Protein AF-A0A521ZW98-F1 (afdb_monomer_lite)

Secondary structure (DSSP, 8-state):
---------HHHHHHHHHHTTTT--TT-GGGS-HHHHHHHHHHHHHHHHHHHIIIIIHHHHHHHHHHHTT--

pLDDT: mean 90.12, std 10.93, range [47.19, 98.69]

Foldseek 3Di:
DDDPPPPDDPVVVVVVLVVQPPPDDPVCLVPGDPNVNVVVVVVVVVVVVVCCCVVPVVVVVVVVVVVVVPPD

Sequence (72 aa):
MANPNINIDLNAWFEDAQEQFRGLNPNEPGQWPILPKLLSFLATAIVVVGLGWVGVLSAQSDELQVERDKEP

Structure (mmCIF, N/CA/C/O backbone):
data_AF-A0A521ZW98-F1
#
_entry.id   AF-A0A521ZW98-F1
#
loop_
_atom_site.group_PDB
_atom_site.id
_atom_site.type_symbol
_atom_site.label_atom_id
_atom_site.label_alt_id
_atom_site.label_comp_id
_atom_site.label_asym_id
_atom_site.label_entity_id
_atom_site.label_seq_id
_atom_site.pdbx_PDB_ins_code
_atom_site.Cartn_x
_atom_site.Cartn_y
_atom_site.Cartn_z
_atom_site.occupancy
_atom_site.B_iso_or_equiv
_atom_site.auth_seq_id
_atom_site.auth_comp_id
_atom_site.auth_asym_id
_atom_site.auth_atom_id
_atom_site.pdbx_PDB_model_num
ATOM 1 N N . MET A 1 1 ? 38.863 18.412 -6.872 1.00 47.19 1 MET A N 1
ATOM 2 C CA . MET A 1 1 ? 37.794 17.605 -6.250 1.00 47.19 1 MET A CA 1
ATOM 3 C C . MET A 1 1 ? 36.518 17.947 -6.999 1.00 47.19 1 MET A C 1
ATOM 5 O O . MET A 1 1 ? 36.105 19.097 -6.938 1.00 47.19 1 MET A O 1
ATOM 9 N N . ALA A 1 2 ? 35.998 17.039 -7.828 1.00 57.56 2 ALA A N 1
ATOM 10 C CA . ALA A 1 2 ? 34.756 17.292 -8.556 1.00 57.56 2 ALA A CA 1
ATOM 11 C C . ALA A 1 2 ? 33.597 17.215 -7.556 1.00 57.56 2 ALA A C 1
ATOM 13 O O . ALA A 1 2 ? 33.464 16.212 -6.861 1.00 57.56 2 ALA A O 1
ATOM 14 N N . ASN A 1 3 ? 32.819 18.289 -7.448 1.00 55.81 3 ASN A N 1
ATOM 15 C CA . ASN A 1 3 ? 31.627 18.330 -6.612 1.00 55.81 3 ASN A CA 1
ATOM 16 C C . ASN A 1 3 ? 30.490 17.702 -7.437 1.00 55.81 3 ASN A C 1
ATOM 18 O O . ASN A 1 3 ? 30.137 18.283 -8.468 1.00 55.81 3 ASN A O 1
ATOM 22 N N . PRO A 1 4 ? 29.971 16.511 -7.092 1.00 63.62 4 PRO A N 1
ATOM 23 C CA . PRO A 1 4 ? 28.921 15.885 -7.878 1.00 63.62 4 PRO A CA 1
ATOM 24 C C . PRO A 1 4 ? 27.647 16.704 -7.677 1.00 63.62 4 PRO A C 1
ATOM 26 O O . PRO A 1 4 ? 27.037 16.688 -6.611 1.00 63.62 4 PRO A O 1
ATOM 29 N N . ASN A 1 5 ? 27.279 17.480 -8.692 1.00 62.44 5 ASN A N 1
ATOM 30 C CA . ASN A 1 5 ? 26.032 18.224 -8.694 1.00 62.44 5 ASN A CA 1
ATOM 31 C C . ASN A 1 5 ? 24.918 17.223 -9.022 1.00 62.44 5 ASN A C 1
ATOM 33 O O . ASN A 1 5 ? 24.712 16.867 -10.182 1.00 62.44 5 ASN A O 1
ATOM 37 N N . ILE A 1 6 ? 24.291 16.671 -7.983 1.00 73.88 6 ILE A N 1
ATOM 38 C CA . ILE A 1 6 ? 23.171 15.742 -8.124 1.00 73.88 6 ILE A CA 1
ATOM 39 C C . ILE A 1 6 ? 21.957 16.576 -8.535 1.00 73.88 6 ILE A C 1
ATOM 41 O O . ILE A 1 6 ? 21.278 17.159 -7.693 1.00 73.88 6 ILE A O 1
ATOM 45 N N . ASN A 1 7 ? 21.707 16.662 -9.840 1.00 72.19 7 ASN A N 1
ATOM 46 C CA . ASN A 1 7 ? 20.468 17.225 -10.359 1.00 72.19 7 ASN A CA 1
ATOM 47 C C . ASN A 1 7 ? 19.373 16.160 -10.228 1.00 72.19 7 ASN A C 1
ATOM 49 O O . ASN A 1 7 ? 19.339 15.203 -11.001 1.00 72.19 7 ASN A O 1
ATOM 53 N N . ILE A 1 8 ? 18.541 16.277 -9.195 1.00 79.69 8 ILE A N 1
ATOM 54 C CA . ILE A 1 8 ? 17.421 15.363 -8.966 1.00 79.69 8 ILE A CA 1
ATOM 55 C C . ILE A 1 8 ? 16.283 15.776 -9.901 1.00 79.69 8 ILE A C 1
ATOM 57 O O . ILE A 1 8 ? 15.604 16.772 -9.649 1.00 79.69 8 ILE A O 1
ATOM 61 N N . ASP A 1 9 ? 16.068 15.004 -10.966 1.00 88.56 9 ASP A N 1
ATOM 62 C CA . ASP A 1 9 ? 14.907 15.173 -11.838 1.00 88.56 9 ASP A CA 1
ATOM 63 C C . ASP A 1 9 ? 13.692 14.451 -11.241 1.00 88.56 9 ASP A C 1
ATOM 65 O O . ASP A 1 9 ? 13.495 13.244 -11.399 1.00 88.56 9 ASP A O 1
ATOM 69 N N . LEU A 1 10 ? 12.888 15.211 -10.496 1.00 88.69 10 LEU A N 1
ATOM 70 C CA . LEU A 1 10 ? 11.671 14.706 -9.864 1.00 88.69 10 LEU A CA 1
ATOM 71 C C . LEU A 1 10 ? 10.597 14.310 -10.883 1.00 88.69 10 LEU A C 1
ATOM 73 O O . LEU A 1 10 ? 9.793 13.428 -10.588 1.00 88.69 10 LEU A O 1
ATOM 77 N N . ASN A 1 11 ? 10.580 14.942 -12.060 1.00 90.38 11 ASN A N 1
ATOM 78 C CA . ASN A 1 11 ? 9.585 14.643 -13.084 1.00 90.38 11 ASN A CA 1
ATOM 79 C C . ASN A 1 11 ? 9.880 13.283 -13.714 1.00 90.38 11 ASN A C 1
ATOM 81 O O . ASN A 1 11 ? 8.990 12.439 -13.757 1.00 90.38 11 ASN A O 1
ATOM 85 N N . ALA A 1 12 ? 11.139 13.038 -14.089 1.00 89.69 12 ALA A N 1
ATOM 86 C CA . ALA A 1 12 ? 11.565 11.744 -14.622 1.00 89.69 12 ALA A CA 1
ATOM 87 C C . ALA A 1 12 ? 11.294 10.600 -13.628 1.00 89.69 12 ALA A C 1
ATOM 89 O O . ALA A 1 12 ? 10.768 9.554 -13.996 1.00 89.69 12 ALA A O 1
ATOM 90 N N . TRP A 1 13 ? 11.566 10.820 -12.336 1.00 90.06 13 TRP A N 1
ATOM 91 C CA . TRP A 1 13 ? 11.285 9.813 -11.309 1.00 90.06 13 TRP A CA 1
ATOM 92 C C . TRP A 1 13 ? 9.787 9.507 -11.157 1.00 90.06 13 TRP A C 1
ATOM 94 O O . TRP A 1 13 ? 9.405 8.359 -10.920 1.00 90.06 13 TRP A O 1
ATOM 104 N N . PHE A 1 14 ? 8.927 10.519 -11.296 1.00 92.19 14 PHE A N 1
ATOM 105 C CA . PHE A 1 14 ? 7.481 10.324 -11.252 1.00 92.19 14 PHE A CA 1
ATOM 106 C C . PHE A 1 14 ? 6.958 9.598 -12.499 1.00 92.19 14 PHE A C 1
ATOM 108 O O . PHE A 1 14 ? 6.102 8.722 -12.373 1.00 92.19 14 PHE A O 1
ATOM 115 N N . GLU A 1 15 ? 7.490 9.916 -13.681 1.00 93.88 15 GLU A N 1
ATOM 116 C CA . GLU A 1 15 ? 7.176 9.210 -14.929 1.00 93.88 15 GLU A CA 1
ATOM 117 C C . GLU A 1 15 ? 7.519 7.717 -14.812 1.00 93.88 15 GLU A C 1
ATOM 119 O O . GLU A 1 15 ? 6.633 6.876 -14.994 1.00 93.88 15 GLU A O 1
ATOM 124 N N . ASP A 1 16 ? 8.736 7.382 -14.371 1.00 92.00 16 ASP A N 1
ATOM 125 C CA . ASP A 1 16 ? 9.172 5.999 -14.132 1.00 92.00 16 ASP A CA 1
ATOM 126 C C . ASP A 1 16 ? 8.281 5.275 -13.105 1.00 92.00 16 ASP A C 1
ATOM 128 O O . ASP A 1 16 ? 7.962 4.087 -13.236 1.00 92.00 16 ASP A O 1
ATOM 132 N N . ALA A 1 17 ? 7.864 5.979 -12.049 1.00 93.44 17 ALA A N 1
ATOM 133 C CA . ALA A 1 17 ? 6.960 5.434 -11.043 1.00 93.44 17 ALA A CA 1
ATOM 134 C C . ALA A 1 17 ? 5.565 5.151 -11.622 1.00 93.44 17 ALA A C 1
ATOM 13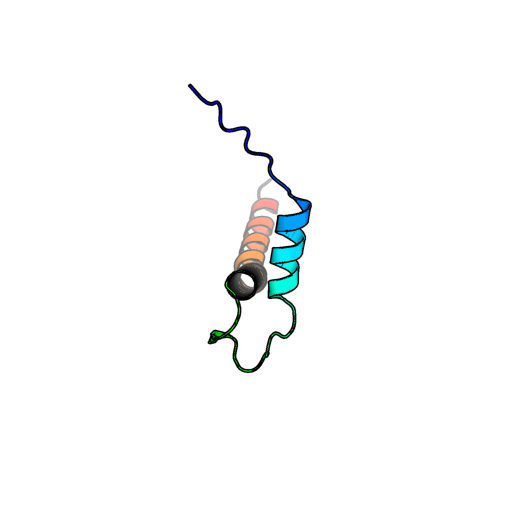6 O O . ALA A 1 17 ? 4.980 4.109 -11.323 1.00 93.44 17 ALA A O 1
ATOM 137 N N . GLN A 1 18 ? 5.034 6.042 -12.462 1.00 94.81 18 GLN A N 1
ATOM 138 C CA . GLN A 1 18 ? 3.736 5.871 -13.112 1.00 94.81 18 GLN A CA 1
ATOM 139 C C . GLN A 1 18 ? 3.761 4.727 -14.134 1.00 94.81 18 GLN A C 1
ATOM 141 O O . GLN A 1 18 ? 2.792 3.968 -14.238 1.00 94.81 18 GLN A O 1
ATOM 146 N N . GLU A 1 19 ? 4.865 4.558 -14.861 1.00 95.06 19 GLU A N 1
ATOM 147 C CA . GLU A 1 19 ? 5.028 3.463 -15.816 1.00 95.06 19 GLU A CA 1
ATOM 148 C C . GLU A 1 19 ? 4.918 2.085 -15.161 1.00 95.06 19 GLU A C 1
ATOM 150 O O . GLU A 1 19 ? 4.318 1.184 -15.750 1.00 95.06 19 GLU A O 1
ATOM 155 N N . GLN A 1 20 ? 5.370 1.933 -13.912 1.00 94.12 20 GLN A N 1
ATOM 156 C CA . GLN A 1 20 ? 5.237 0.677 -13.164 1.00 94.12 20 GLN A CA 1
ATOM 157 C C . GLN A 1 20 ? 3.781 0.233 -12.943 1.00 94.12 20 GLN A C 1
ATOM 159 O O . GLN A 1 20 ? 3.546 -0.944 -12.674 1.00 94.12 20 GLN A O 1
ATOM 164 N N . PHE A 1 21 ? 2.801 1.135 -13.061 1.00 94.25 21 PHE A N 1
ATOM 165 C CA . PHE A 1 21 ? 1.377 0.799 -12.949 1.00 94.25 21 PHE A CA 1
ATOM 166 C C . PHE A 1 21 ? 0.717 0.461 -14.290 1.00 94.25 21 PHE A C 1
ATOM 168 O O . PHE A 1 21 ? -0.435 0.018 -14.317 1.00 94.25 21 PHE A O 1
ATOM 175 N N . ARG A 1 22 ? 1.411 0.648 -15.417 1.00 92.94 22 ARG A N 1
ATOM 176 C CA . ARG A 1 22 ? 0.861 0.342 -16.741 1.00 92.94 22 ARG A CA 1
ATOM 177 C C . ARG A 1 22 ? 0.944 -1.157 -17.016 1.00 92.94 22 ARG A C 1
ATOM 179 O O . ARG A 1 22 ? 1.973 -1.786 -16.809 1.00 92.94 22 ARG A O 1
ATOM 186 N N . GLY A 1 23 ? -0.144 -1.728 -17.534 1.00 91.38 23 GLY A N 1
ATOM 187 C CA . GLY A 1 23 ? -0.168 -3.127 -17.977 1.00 91.38 23 GLY A CA 1
ATOM 188 C C . GLY A 1 23 ? -0.100 -4.166 -16.852 1.00 91.38 23 GLY A C 1
ATOM 189 O O . GLY A 1 23 ? 0.258 -5.311 -17.115 1.00 91.38 23 GLY A O 1
ATOM 190 N N . LEU A 1 24 ? -0.439 -3.800 -15.611 1.00 92.38 24 LEU A N 1
ATOM 191 C CA . LEU A 1 24 ? -0.492 -4.753 -14.501 1.00 92.38 24 LEU A CA 1
ATOM 192 C C . LEU A 1 24 ? -1.574 -5.813 -14.741 1.00 92.38 24 LEU A C 1
ATOM 194 O O . LEU A 1 24 ? -2.733 -5.476 -14.973 1.00 92.38 24 LEU A O 1
ATOM 198 N N . ASN A 1 25 ? -1.201 -7.091 -14.635 1.00 94.38 25 ASN A N 1
ATOM 199 C CA . ASN A 1 25 ? -2.137 -8.216 -14.656 1.00 94.38 25 ASN A CA 1
ATOM 200 C C . ASN A 1 25 ? -2.624 -8.522 -13.227 1.00 94.38 25 ASN A C 1
ATOM 202 O O . ASN A 1 25 ? -1.827 -9.018 -12.424 1.00 94.38 25 ASN A O 1
ATOM 206 N N . PRO A 1 26 ? -3.907 -8.294 -12.886 1.00 91.44 26 PRO A N 1
ATOM 207 C CA . PRO A 1 26 ? -4.427 -8.531 -11.539 1.00 91.44 26 PRO A CA 1
ATOM 208 C C . PRO A 1 26 ? -4.348 -9.983 -11.067 1.00 91.44 26 PRO A C 1
ATOM 210 O O . PRO A 1 26 ? -4.288 -10.237 -9.868 1.00 91.44 26 PRO A O 1
ATOM 213 N N . ASN A 1 27 ? -4.331 -10.932 -12.002 1.00 95.06 27 ASN A N 1
ATOM 214 C CA . ASN A 1 27 ? -4.338 -12.358 -11.687 1.00 95.06 27 ASN A CA 1
ATOM 215 C C . ASN A 1 27 ? -2.950 -12.892 -11.295 1.00 95.06 27 ASN A C 1
ATOM 217 O O . ASN A 1 27 ? -2.847 -13.986 -10.749 1.00 95.06 27 ASN A O 1
ATOM 221 N N . GLU A 1 28 ? -1.882 -12.128 -11.550 1.00 92.81 28 GLU A N 1
ATOM 222 C CA . GLU A 1 28 ? -0.493 -12.553 -11.335 1.00 92.81 28 GLU A CA 1
ATOM 223 C C . GLU A 1 28 ? 0.300 -11.515 -10.515 1.00 92.81 28 GLU A C 1
ATOM 225 O O . GLU A 1 28 ? 1.322 -10.994 -10.973 1.00 92.81 28 GLU A O 1
ATOM 230 N N . PRO A 1 29 ? -0.115 -11.212 -9.268 1.00 89.56 29 PRO A N 1
ATOM 231 C CA . PRO A 1 29 ? 0.508 -10.163 -8.452 1.00 89.56 29 PRO A CA 1
ATOM 232 C C . PRO A 1 29 ? 1.995 -10.414 -8.152 1.00 89.56 29 PRO A C 1
ATOM 234 O O . PRO A 1 29 ? 2.768 -9.480 -7.930 1.00 89.56 29 PRO A O 1
ATOM 237 N N . GLY A 1 30 ? 2.437 -11.675 -8.210 1.00 90.88 30 GLY A N 1
ATOM 238 C CA . GLY A 1 30 ? 3.845 -12.047 -8.068 1.00 90.88 30 GLY A CA 1
ATOM 239 C C . GLY A 1 30 ? 4.761 -11.460 -9.150 1.00 90.88 30 GLY A C 1
ATOM 240 O O . GLY A 1 30 ? 5.948 -11.267 -8.885 1.00 90.88 30 GLY A O 1
ATOM 241 N N . GLN A 1 31 ? 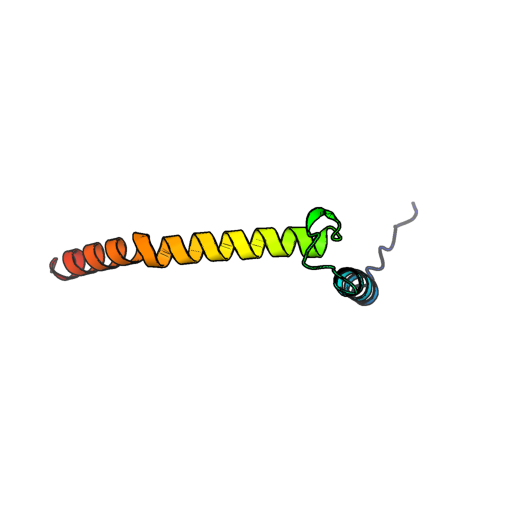4.232 -11.108 -10.327 1.00 93.62 31 GLN A N 1
ATOM 242 C CA . GLN A 1 31 ? 5.007 -10.567 -11.454 1.00 93.62 31 GLN A CA 1
ATOM 243 C C . GLN A 1 31 ? 5.061 -9.036 -11.491 1.00 93.62 31 GLN A C 1
ATOM 245 O O . GLN A 1 31 ? 5.774 -8.464 -12.309 1.00 93.62 31 GLN A O 1
ATOM 250 N N . TRP A 1 32 ? 4.339 -8.348 -10.606 1.00 95.38 32 TRP A N 1
ATOM 251 C CA . TRP A 1 32 ? 4.290 -6.886 -10.630 1.00 95.38 32 TRP A CA 1
ATOM 252 C C . TRP A 1 32 ? 5.660 -6.231 -10.362 1.00 95.38 32 TRP A C 1
ATOM 254 O O . TRP A 1 32 ? 6.502 -6.805 -9.660 1.00 95.38 32 TRP A O 1
ATOM 264 N N . PRO A 1 33 ? 5.892 -5.003 -10.849 1.00 95.81 33 PRO A N 1
ATOM 265 C CA . PRO A 1 33 ? 7.011 -4.180 -10.406 1.00 95.81 33 PRO A CA 1
ATOM 266 C C . PRO A 1 33 ? 6.963 -3.906 -8.894 1.00 95.81 33 PRO A C 1
ATOM 268 O O . PRO A 1 33 ? 5.942 -4.106 -8.227 1.00 95.81 33 PRO A O 1
ATOM 271 N N . ILE A 1 34 ? 8.085 -3.456 -8.330 1.00 95.00 34 ILE A N 1
ATOM 272 C CA . ILE A 1 34 ? 8.246 -3.346 -6.874 1.00 95.00 34 ILE A CA 1
ATOM 273 C C . ILE A 1 34 ? 7.285 -2.334 -6.244 1.00 95.00 34 ILE A C 1
ATOM 275 O O . ILE A 1 34 ? 6.731 -2.606 -5.179 1.00 95.00 34 ILE A O 1
ATOM 279 N N . LEU A 1 35 ? 7.045 -1.197 -6.903 1.00 95.88 35 LEU A N 1
ATOM 280 C CA . LEU A 1 35 ? 6.221 -0.134 -6.341 1.00 95.88 35 LEU A CA 1
ATOM 281 C C . LEU A 1 35 ? 4.746 -0.566 -6.190 1.00 95.88 35 LEU A C 1
ATOM 283 O O . LEU A 1 35 ? 4.244 -0.511 -5.065 1.00 95.88 35 LEU A O 1
ATOM 287 N N . PRO A 1 36 ? 4.065 -1.099 -7.228 1.00 95.81 36 PRO A N 1
ATOM 288 C CA . PRO A 1 36 ? 2.721 -1.662 -7.082 1.00 95.81 36 PRO A CA 1
ATOM 289 C C . PRO A 1 36 ? 2.617 -2.752 -6.010 1.00 95.81 36 PRO A C 1
ATOM 291 O O . PRO A 1 36 ? 1.643 -2.779 -5.255 1.00 95.81 36 PRO A O 1
ATOM 294 N N . LYS A 1 37 ? 3.626 -3.631 -5.902 1.00 95.50 37 LYS A N 1
ATOM 295 C CA . LYS A 1 37 ? 3.665 -4.674 -4.864 1.00 95.50 37 LYS A CA 1
ATOM 296 C C . LYS A 1 37 ? 3.655 -4.066 -3.469 1.00 95.50 37 LYS A C 1
ATOM 298 O O . LYS A 1 37 ? 2.787 -4.398 -2.666 1.00 95.50 37 LYS A O 1
ATOM 303 N N . LEU A 1 38 ? 4.601 -3.170 -3.187 1.00 96.88 38 LEU A N 1
ATOM 304 C CA . LEU A 1 38 ? 4.738 -2.556 -1.868 1.00 96.88 38 LEU A CA 1
ATOM 305 C C . LEU A 1 38 ? 3.501 -1.746 -1.489 1.00 96.88 38 LEU A C 1
ATOM 307 O O . LEU A 1 38 ? 3.019 -1.882 -0.366 1.00 96.88 38 LEU A O 1
ATOM 311 N N . LEU A 1 39 ? 2.945 -0.965 -2.422 1.00 96.50 39 LEU A N 1
ATOM 312 C CA . LEU A 1 39 ? 1.716 -0.217 -2.157 1.00 96.50 39 LEU A CA 1
ATOM 313 C C . LEU A 1 39 ? 0.535 -1.139 -1.855 1.00 96.50 39 LEU A C 1
ATOM 315 O O . LEU A 1 39 ? -0.260 -0.826 -0.977 1.00 96.50 39 LEU A O 1
ATOM 319 N N . SER A 1 40 ? 0.437 -2.288 -2.520 1.00 95.25 40 SER A N 1
ATOM 320 C CA . SER A 1 40 ? -0.649 -3.244 -2.273 1.00 95.25 40 SER A CA 1
ATOM 321 C C . SER A 1 40 ? -0.524 -3.923 -0.911 1.00 95.25 40 SER A C 1
ATOM 323 O O . SER A 1 40 ? -1.518 -4.071 -0.195 1.00 95.25 40 SER A O 1
ATOM 325 N N . PHE A 1 41 ? 0.698 -4.276 -0.506 1.00 96.12 41 PHE A N 1
ATOM 326 C CA . PHE A 1 41 ? 0.970 -4.759 0.850 1.00 96.12 41 PHE A CA 1
ATOM 327 C C . PHE A 1 41 ? 0.649 -3.697 1.902 1.00 96.12 41 PHE A C 1
ATOM 329 O O . PHE A 1 41 ? -0.028 -3.995 2.884 1.00 96.12 41 PHE A O 1
ATOM 336 N N . LEU A 1 42 ? 1.087 -2.456 1.683 1.00 98.25 42 LEU A N 1
ATOM 337 C CA . LEU A 1 42 ? 0.829 -1.349 2.597 1.00 98.25 42 LEU A CA 1
ATOM 338 C C . LEU A 1 42 ? -0.670 -1.057 2.715 1.00 98.25 42 LEU A C 1
ATOM 340 O O . LEU A 1 42 ? -1.180 -0.934 3.824 1.00 98.25 42 LEU A O 1
ATOM 344 N N . ALA A 1 43 ? -1.384 -1.003 1.592 1.00 97.62 43 ALA A N 1
ATOM 345 C CA . ALA A 1 43 ? -2.829 -0.815 1.571 1.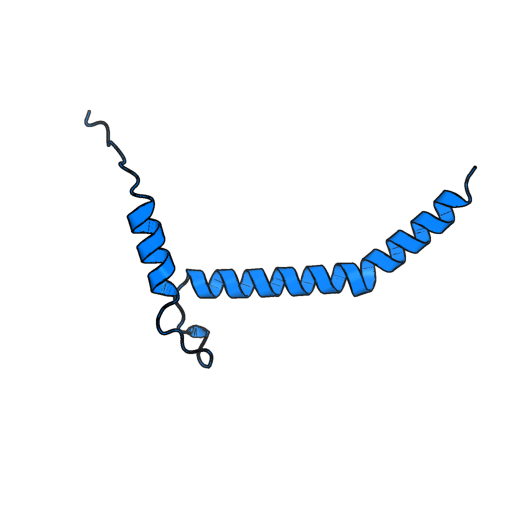00 97.62 43 ALA A CA 1
ATOM 346 C C . ALA A 1 43 ? -3.539 -1.924 2.357 1.00 97.62 43 ALA A C 1
ATOM 348 O O . ALA A 1 43 ? -4.389 -1.638 3.196 1.00 97.62 43 ALA A O 1
ATOM 349 N N . THR A 1 44 ? -3.132 -3.181 2.159 1.00 97.81 44 THR A N 1
ATOM 350 C CA . THR A 1 44 ? -3.668 -4.320 2.915 1.00 97.81 44 THR A CA 1
ATOM 351 C C . THR A 1 44 ? -3.402 -4.170 4.413 1.00 97.81 44 THR A C 1
ATOM 353 O O . THR A 1 44 ? -4.315 -4.348 5.216 1.00 97.81 44 THR A O 1
ATOM 356 N N . ALA A 1 45 ? -2.183 -3.794 4.805 1.00 98.44 45 ALA A N 1
ATOM 357 C CA . ALA A 1 45 ? -1.835 -3.574 6.205 1.00 98.44 45 ALA A CA 1
ATOM 358 C C . ALA A 1 45 ? -2.682 -2.457 6.837 1.00 98.44 45 ALA A C 1
ATOM 360 O O . ALA A 1 45 ? -3.215 -2.643 7.929 1.00 98.44 45 ALA A O 1
ATOM 361 N N . ILE A 1 46 ? -2.867 -1.333 6.136 1.00 98.69 46 ILE A N 1
ATOM 362 C CA . ILE A 1 46 ? -3.715 -0.2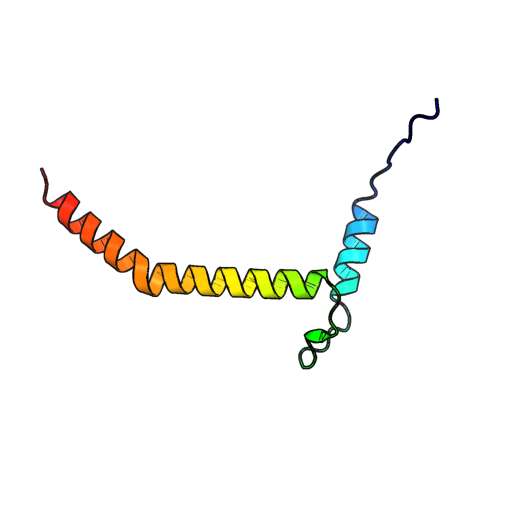20 6.588 1.00 98.69 46 ILE A CA 1
ATOM 363 C C . ILE A 1 46 ? -5.162 -0.682 6.766 1.00 98.69 46 ILE A C 1
ATOM 365 O O . ILE A 1 46 ? -5.776 -0.362 7.780 1.00 98.69 46 ILE A O 1
ATOM 369 N N . VAL A 1 47 ? -5.699 -1.462 5.824 1.00 98.56 47 VAL A N 1
ATOM 370 C CA . VAL A 1 47 ? -7.057 -2.015 5.931 1.00 98.56 47 VAL A CA 1
ATOM 371 C C . VAL A 1 47 ? -7.178 -2.916 7.156 1.00 98.56 47 VAL A C 1
ATOM 373 O O . VAL A 1 47 ? -8.107 -2.745 7.939 1.00 98.56 47 VAL A O 1
ATOM 376 N N . VAL A 1 48 ? -6.234 -3.835 7.371 1.00 98.31 48 VAL A N 1
ATOM 377 C CA . V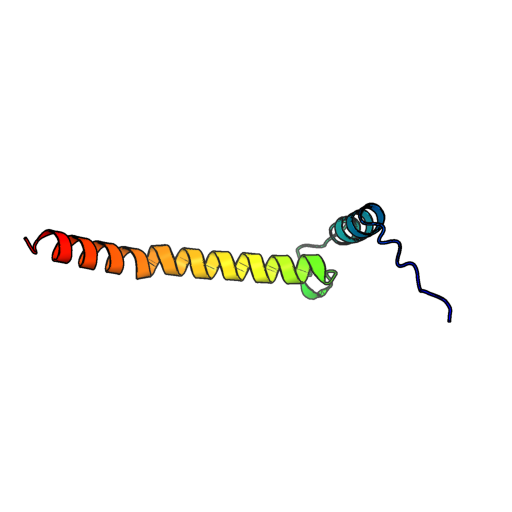AL A 1 48 ? -6.247 -4.736 8.535 1.00 98.31 48 VAL A CA 1
ATOM 378 C C . VAL A 1 48 ? -6.179 -3.950 9.845 1.00 98.31 48 VAL A C 1
ATOM 380 O O . VAL A 1 48 ? -6.968 -4.210 10.752 1.00 98.31 48 VAL A O 1
ATOM 383 N N . VAL A 1 49 ? -5.286 -2.962 9.941 1.00 98.19 49 VAL A N 1
ATOM 384 C CA . VAL A 1 49 ? -5.165 -2.100 11.126 1.00 98.19 49 VAL A CA 1
ATOM 385 C C . VAL A 1 49 ? -6.440 -1.285 11.345 1.00 98.19 49 VAL A C 1
ATOM 387 O O . VAL A 1 49 ? -6.929 -1.228 12.469 1.00 98.19 49 VAL A O 1
ATOM 390 N N . GLY A 1 50 ? -7.014 -0.699 10.292 1.00 98.06 50 GLY A N 1
ATOM 391 C CA . GLY A 1 50 ? -8.253 0.076 10.376 1.00 98.06 50 GLY A CA 1
ATOM 392 C C . GLY A 1 50 ? -9.448 -0.770 10.821 1.00 98.06 50 GLY A C 1
ATOM 393 O O . GLY A 1 50 ? -10.209 -0.354 11.693 1.00 98.06 50 GLY A O 1
ATOM 394 N N . LEU A 1 51 ? -9.575 -1.988 10.285 1.00 98.06 51 LEU A N 1
ATOM 395 C CA . LEU A 1 51 ? -10.600 -2.941 10.709 1.00 98.06 51 LEU A CA 1
ATOM 396 C C . LEU A 1 51 ? -10.401 -3.384 12.160 1.00 98.06 51 LEU A C 1
ATOM 398 O O . LEU A 1 51 ? -11.370 -3.433 12.908 1.00 98.06 51 LEU A O 1
ATOM 402 N N . GLY A 1 52 ? -9.168 -3.671 12.583 1.00 97.00 52 GLY A N 1
ATOM 403 C CA . GLY A 1 52 ? -8.870 -4.007 13.978 1.00 97.00 52 GLY A CA 1
ATOM 404 C C . GLY A 1 52 ? -9.154 -2.845 14.932 1.00 97.00 52 GLY A C 1
ATOM 405 O O . GLY A 1 52 ? -9.699 -3.046 16.016 1.00 97.00 52 GLY A O 1
ATOM 406 N N . TRP A 1 53 ? -8.852 -1.617 14.509 1.00 97.31 53 TRP A N 1
ATOM 407 C CA . TRP A 1 53 ? -9.130 -0.416 15.287 1.00 97.31 53 TRP A CA 1
ATOM 408 C C . TRP A 1 53 ? -10.627 -0.244 15.548 1.00 97.31 53 TRP A C 1
ATOM 410 O O . TRP A 1 53 ? -11.042 -0.146 16.699 1.00 97.31 53 TRP A O 1
ATOM 420 N N . VAL A 1 54 ? -11.445 -0.260 14.494 1.00 95.94 54 VAL A N 1
ATOM 421 C CA . VAL A 1 54 ? -12.899 -0.044 14.604 1.00 95.94 54 VAL A CA 1
ATOM 422 C C . VAL A 1 54 ? -13.629 -1.278 15.143 1.00 95.94 54 VAL A C 1
ATOM 424 O O . VAL A 1 54 ? -14.625 -1.160 15.845 1.00 95.94 54 VAL A O 1
ATOM 427 N N . GLY A 1 55 ? -13.163 -2.482 14.816 1.00 94.88 55 GLY A N 1
ATOM 428 C CA . GLY A 1 55 ? -13.816 -3.723 15.228 1.00 94.88 55 GLY A CA 1
ATOM 429 C C . GLY A 1 55 ? -13.510 -4.148 16.664 1.00 94.88 55 GLY A C 1
ATOM 430 O O . GLY A 1 55 ? -14.287 -4.906 17.237 1.00 94.88 55 GLY A O 1
ATOM 431 N N . VAL A 1 56 ? -12.387 -3.699 17.240 1.00 93.75 56 VAL A N 1
ATOM 432 C CA . VAL A 1 56 ? -11.919 -4.159 18.560 1.00 93.75 56 VAL A CA 1
ATOM 433 C C . VAL A 1 56 ? -11.591 -2.996 19.495 1.00 93.75 56 VAL A C 1
ATOM 435 O O . VAL A 1 56 ? -12.114 -2.939 20.606 1.00 93.75 56 VAL A O 1
ATOM 438 N N . LEU A 1 57 ? -10.723 -2.071 19.075 1.00 94.25 57 LEU A N 1
ATOM 439 C CA . LEU A 1 57 ? -10.160 -1.049 19.971 1.00 94.25 57 LEU A CA 1
ATOM 440 C C . LEU A 1 57 ? -11.123 0.107 20.272 1.00 94.25 57 LEU A C 1
ATOM 442 O O . LEU A 1 57 ? -11.086 0.650 21.378 1.00 94.25 57 LEU A O 1
ATOM 446 N N . SER A 1 58 ? -11.986 0.493 19.331 1.00 94.81 58 SER A N 1
ATOM 447 C CA . SER A 1 58 ? -12.902 1.620 19.542 1.00 94.81 58 SER A CA 1
ATOM 448 C C . SER A 1 58 ? -13.909 1.335 20.654 1.00 94.81 58 SER A C 1
ATOM 450 O O . SER A 1 58 ? -14.093 2.183 21.516 1.00 94.81 58 SER A O 1
ATOM 452 N N . ALA A 1 59 ? -14.465 0.120 20.714 1.00 91.12 59 ALA A N 1
ATOM 453 C CA . ALA A 1 59 ? -15.432 -0.256 21.748 1.00 91.12 59 ALA A CA 1
ATOM 454 C C . ALA A 1 59 ? -14.834 -0.175 23.165 1.00 91.12 59 ALA A C 1
ATOM 456 O O . ALA A 1 59 ? -15.477 0.321 24.084 1.00 91.12 59 ALA A O 1
ATOM 457 N N . GLN A 1 60 ? -13.577 -0.602 23.324 1.00 92.62 60 GLN A N 1
ATOM 458 C CA . GLN A 1 60 ? -12.835 -0.479 24.585 1.00 92.62 60 GLN A CA 1
ATOM 459 C C . GLN A 1 60 ? -12.602 0.987 24.966 1.00 92.62 60 GLN A C 1
ATOM 461 O O . GLN A 1 60 ? -12.707 1.366 26.129 1.00 92.62 60 GLN A O 1
ATOM 466 N N . SER A 1 61 ? -12.290 1.824 23.976 1.00 92.50 61 SER A N 1
ATOM 467 C CA . SER A 1 61 ? -12.083 3.259 24.191 1.00 92.50 61 SER A CA 1
ATOM 468 C C . SER A 1 61 ? -13.379 3.946 24.633 1.00 92.50 61 SER A C 1
ATOM 470 O O . SER A 1 61 ? -13.344 4.773 25.541 1.00 92.50 61 SER A O 1
ATOM 472 N N . ASP A 1 62 ? -14.514 3.570 24.039 1.00 93.50 62 ASP A N 1
ATOM 473 C CA . ASP A 1 62 ? -15.836 4.088 24.400 1.00 93.50 62 ASP A CA 1
ATOM 474 C C . ASP A 1 62 ? -16.240 3.667 25.823 1.00 93.50 62 ASP A C 1
ATOM 476 O O . ASP A 1 62 ? -16.747 4.486 26.587 1.00 93.50 62 ASP A O 1
ATOM 480 N N . GLU A 1 63 ? -15.970 2.419 26.220 1.00 91.69 63 GLU A N 1
ATOM 481 C CA . GLU A 1 63 ? -16.228 1.936 27.585 1.00 91.69 63 GLU A CA 1
ATOM 482 C C . GLU A 1 63 ? -15.408 2.711 28.626 1.00 91.69 63 GLU A C 1
ATOM 484 O O . GLU A 1 63 ? -15.957 3.221 29.604 1.00 91.69 63 GLU A O 1
ATOM 489 N N . LEU A 1 64 ? -14.105 2.881 28.382 1.00 92.44 64 LEU A N 1
ATOM 490 C CA . LEU A 1 64 ? -13.236 3.682 29.246 1.00 92.44 64 LEU A CA 1
ATOM 491 C C . LEU A 1 64 ? -13.692 5.142 29.326 1.00 92.44 64 LEU A C 1
ATOM 493 O O . LEU A 1 64 ? -13.620 5.753 30.392 1.00 92.44 64 LEU A O 1
ATOM 497 N N . GLN A 1 65 ? -14.166 5.703 28.213 1.00 93.06 65 GLN A N 1
ATOM 498 C CA . GLN A 1 65 ? -14.703 7.057 28.173 1.00 93.06 65 GLN A CA 1
ATOM 499 C C . GLN A 1 65 ? -15.948 7.184 29.056 1.00 93.06 65 GLN A C 1
ATOM 501 O O . GLN A 1 65 ? -16.041 8.131 29.831 1.00 93.06 65 GLN A O 1
ATOM 506 N N . VAL A 1 66 ? -16.865 6.216 28.978 1.00 94.06 66 VAL A N 1
ATOM 507 C CA . VAL A 1 66 ? -18.076 6.177 29.806 1.00 94.06 66 VAL A CA 1
ATOM 508 C C . VAL A 1 66 ? -17.739 6.084 31.290 1.00 94.06 66 VAL A C 1
ATOM 510 O O . VAL A 1 66 ? -18.369 6.774 32.087 1.00 94.06 66 VAL A O 1
ATOM 513 N N . GLU A 1 67 ? -16.769 5.256 31.683 1.00 92.25 67 GLU A N 1
ATOM 514 C CA . GLU A 1 67 ? -16.352 5.173 33.088 1.00 92.25 67 GLU A CA 1
ATOM 515 C C . GLU A 1 67 ? -15.676 6.461 33.564 1.00 92.25 67 GLU A C 1
ATOM 517 O O . GLU A 1 67 ? -16.000 6.958 34.640 1.00 92.25 67 GLU A O 1
ATOM 522 N N . ARG A 1 68 ? -14.809 7.063 32.743 1.00 91.00 68 ARG A N 1
ATOM 523 C CA . ARG A 1 68 ? -14.180 8.351 33.063 1.00 91.00 68 ARG A CA 1
ATOM 524 C C . ARG A 1 68 ? -15.209 9.463 33.251 1.00 91.00 68 ARG A C 1
ATOM 526 O O . ARG A 1 68 ? -15.054 10.286 34.141 1.00 91.00 68 ARG A O 1
ATOM 533 N N . ASP A 1 69 ? -16.265 9.477 32.445 1.00 93.12 69 ASP A N 1
ATOM 534 C CA . ASP A 1 69 ? -17.313 10.499 32.529 1.00 93.12 69 ASP A CA 1
ATOM 535 C C . ASP A 1 69 ? -18.208 10.332 33.777 1.00 93.12 69 ASP A C 1
ATOM 537 O O . ASP A 1 69 ? -18.989 11.229 34.100 1.00 93.12 69 ASP A O 1
ATOM 541 N N . LYS A 1 70 ? -18.099 9.205 34.499 1.00 91.44 70 LYS A N 1
ATOM 542 C CA . LYS A 1 70 ? -18.739 8.998 35.810 1.00 91.44 70 LYS A CA 1
ATOM 543 C C . LYS A 1 70 ? -17.887 9.500 36.975 1.00 91.44 70 LYS A C 1
ATOM 545 O O . LYS A 1 70 ? -18.432 9.670 38.068 1.00 91.44 70 LYS A O 1
ATOM 550 N N . GLU A 1 71 ? -16.586 9.707 36.775 1.00 70.75 71 GLU A N 1
ATOM 551 C CA . GLU A 1 71 ? -15.711 10.297 37.787 1.00 70.75 71 GLU A CA 1
ATOM 552 C C . GLU A 1 71 ? -15.885 11.835 37.775 1.00 70.75 71 GLU A C 1
ATOM 554 O O . GLU A 1 71 ? -15.705 12.451 36.724 1.00 70.75 71 GLU A O 1
ATOM 559 N N . PRO A 1 72 ? -16.306 12.459 38.896 1.00 67.19 72 PRO A N 1
ATOM 560 C CA . PRO A 1 72 ? -16.580 13.898 38.979 1.00 67.19 72 PRO A CA 1
ATOM 561 C C . PRO A 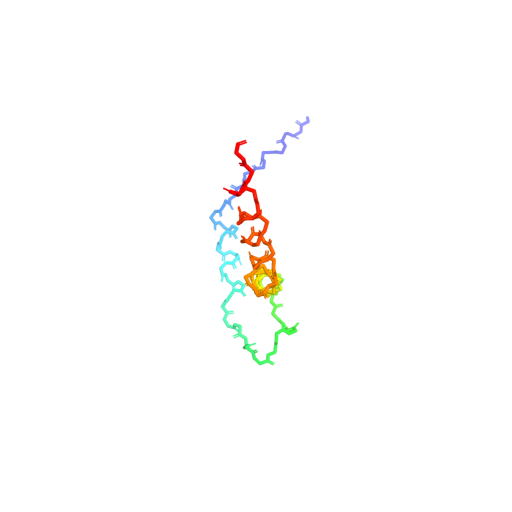1 72 ? -15.330 14.785 39.060 1.00 67.19 72 PRO A C 1
ATOM 563 O O . PRO A 1 72 ? -14.304 14.342 39.626 1.00 67.19 72 PRO A O 1
#

Radius of gyration: 22.73 Å; chains: 1; bounding box: 56×31×57 Å